Protein AF-A0A9W6JET3-F1 (afdb_monomer)

Secondary structure (DSSP, 8-state):
---PPP--PPPPHHHHHHHHHHHHT-TTS---HHHHHHHHHTTSEEEETTEEEE-HHHHHHHHHHS------

Nearest PDB structures (foldseek):
  6ozw-assembly1_A  TM=8.466E-01  e=1.491E+00  Streptococcus mutans UA159
  9jm0-assembly1_L  TM=5.800E-01  e=9.954E-01  Escherichia coli
  7v9x-assembly1_C  TM=6.243E-01  e=1.139E+00  Escherichia coli
  8dgf-assembly1_D  TM=5.913E-01  e=1.595E+00  Escherichia coli
  6k4y-assembly1_M  TM=4.106E-01  e=1.952E+00  Tequatrovirus T4

Sequence (72 aa):
MQIGAFDDTPLSDHEWDALLAIGVGDETLPLDLASLSRLEERGLIVHRDISYDLTTDGRALYDQRWPSSQAS

Mean predicted aligned error: 7.15 Å

Structure (mmCIF, N/CA/C/O backbone):
data_AF-A0A9W6JET3-F1
#
_entry.id   AF-A0A9W6JET3-F1
#
loop_
_atom_site.group_PDB
_atom_site.id
_atom_site.type_symbol
_atom_site.label_atom_id
_atom_site.label_alt_id
_atom_site.label_comp_id
_atom_site.label_asym_id
_atom_site.label_entity_id
_atom_site.label_seq_id
_atom_site.pdbx_PDB_ins_code
_atom_site.Cartn_x
_atom_site.Cartn_y
_atom_site.Cartn_z
_atom_site.occupancy
_atom_site.B_iso_or_equiv
_atom_site.auth_seq_id
_atom_site.auth_comp_id
_atom_site.auth_asym_id
_atom_site.auth_atom_id
_atom_site.pdbx_PDB_model_num
ATOM 1 N N . MET A 1 1 ? -1.441 14.228 23.917 1.00 43.88 1 MET A N 1
ATOM 2 C CA . MET A 1 1 ? -1.956 13.312 22.883 1.00 43.88 1 MET A CA 1
ATOM 3 C C . MET A 1 1 ? -1.473 13.850 21.553 1.00 43.88 1 MET A C 1
ATOM 5 O O . MET A 1 1 ? -1.905 14.927 21.167 1.00 43.88 1 MET A O 1
ATOM 9 N N . GLN A 1 2 ? -0.478 13.209 20.949 1.00 48.22 2 GLN A N 1
ATOM 10 C CA . GLN A 1 2 ? 0.052 13.634 19.658 1.00 48.22 2 GLN A CA 1
ATOM 11 C C . GLN A 1 2 ? -0.811 12.966 18.591 1.00 48.22 2 GLN A C 1
ATOM 13 O O . GLN A 1 2 ? -0.751 11.754 18.420 1.00 48.22 2 GLN A O 1
ATOM 18 N N . ILE A 1 3 ? -1.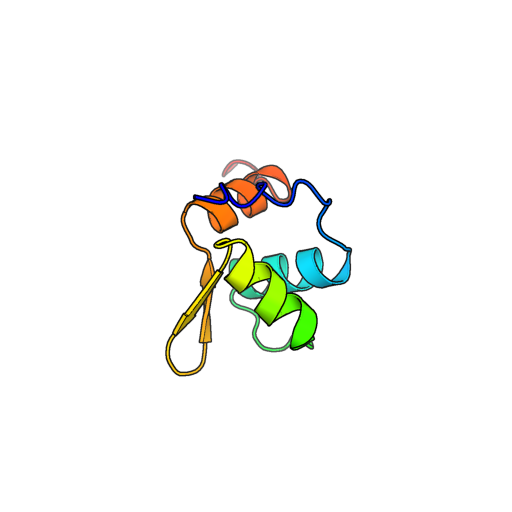683 13.748 17.958 1.00 49.81 3 ILE A N 1
ATOM 19 C CA . ILE A 1 3 ? -2.318 13.354 16.704 1.00 49.81 3 ILE A CA 1
ATOM 20 C C . ILE A 1 3 ? -1.180 13.207 15.692 1.00 49.81 3 ILE A C 1
ATOM 22 O O . ILE A 1 3 ? -0.518 14.189 15.359 1.00 49.81 3 ILE A O 1
ATOM 26 N N . GLY A 1 4 ? -0.849 11.969 15.323 1.00 44.44 4 GLY A N 1
ATOM 27 C CA . GLY A 1 4 ? 0.098 11.718 14.244 1.00 44.44 4 GLY A CA 1
ATOM 28 C C . GLY A 1 4 ? -0.420 12.451 13.015 1.00 44.44 4 GLY A C 1
ATOM 29 O O . GLY A 1 4 ? -1.574 12.258 12.635 1.00 44.44 4 GLY A O 1
ATOM 30 N N . ALA A 1 5 ? 0.381 13.364 12.471 1.00 49.66 5 ALA A N 1
ATOM 31 C CA . ALA A 1 5 ? 0.081 13.945 11.178 1.00 49.66 5 ALA A CA 1
ATOM 32 C C . ALA A 1 5 ? -0.072 12.775 10.203 1.00 49.66 5 ALA A C 1
ATOM 34 O O . ALA A 1 5 ? 0.808 11.916 10.148 1.00 49.66 5 ALA A O 1
ATOM 35 N N . PHE A 1 6 ? -1.199 12.706 9.494 1.00 51.94 6 PHE A N 1
ATOM 36 C CA . PHE A 1 6 ? -1.270 11.863 8.312 1.00 51.94 6 PHE A CA 1
ATOM 37 C C . PHE A 1 6 ? -0.114 12.306 7.422 1.00 51.94 6 PHE A C 1
ATOM 39 O O . PHE A 1 6 ? 0.006 13.490 7.102 1.00 51.94 6 PHE A O 1
ATOM 46 N N . ASP A 1 7 ? 0.806 11.388 7.149 1.00 60.25 7 ASP A N 1
ATOM 47 C CA . ASP A 1 7 ? 1.963 11.685 6.328 1.00 60.25 7 ASP A CA 1
ATOM 48 C C . ASP A 1 7 ? 1.451 11.858 4.888 1.00 60.25 7 ASP A C 1
ATOM 50 O O . ASP A 1 7 ? 1.240 10.895 4.146 1.00 60.25 7 ASP A O 1
ATOM 54 N N . ASP A 1 8 ? 1.155 13.111 4.534 1.00 67.25 8 ASP A N 1
ATOM 55 C CA . ASP A 1 8 ? 0.734 13.559 3.199 1.00 67.25 8 ASP A CA 1
ATOM 56 C C . ASP A 1 8 ? 1.893 13.503 2.187 1.00 67.25 8 ASP A C 1
ATOM 58 O O . ASP A 1 8 ? 1.778 13.997 1.063 1.00 67.25 8 ASP A O 1
ATOM 62 N N . THR A 1 9 ? 3.034 12.907 2.554 1.00 79.50 9 THR A N 1
ATOM 63 C CA . THR A 1 9 ? 4.142 12.725 1.623 1.00 79.50 9 THR A CA 1
ATOM 64 C C . THR A 1 9 ? 3.666 11.873 0.443 1.00 79.50 9 THR A C 1
ATOM 66 O O . THR A 1 9 ? 3.114 10.778 0.635 1.00 79.50 9 THR A O 1
ATOM 69 N N . PRO A 1 10 ? 3.857 12.346 -0.800 1.00 87.88 10 PRO A N 1
ATOM 70 C CA . PRO A 1 10 ? 3.551 11.555 -1.979 1.00 87.88 10 PRO A CA 1
ATOM 71 C C . PRO A 1 10 ? 4.287 10.214 -1.941 1.00 87.88 10 PRO A C 1
ATOM 73 O O . PRO A 1 10 ? 5.436 10.147 -1.511 1.00 87.88 10 PRO A O 1
ATOM 76 N N . LEU A 1 11 ? 3.625 9.157 -2.410 1.00 90.31 11 LEU A N 1
ATOM 77 C CA . LEU A 1 11 ? 4.283 7.876 -2.661 1.00 90.31 11 LEU A CA 1
ATOM 78 C C . LEU A 1 11 ? 5.408 8.063 -3.687 1.00 90.31 11 LEU A C 1
ATOM 80 O O . LEU A 1 11 ? 5.212 8.707 -4.723 1.00 90.31 11 LEU A O 1
ATOM 84 N N . SER A 1 12 ? 6.561 7.481 -3.392 1.00 91.88 12 SER A N 1
ATOM 85 C CA . SER A 1 12 ? 7.683 7.317 -4.312 1.00 91.88 12 SER A CA 1
ATOM 86 C C . SER A 1 12 ? 7.367 6.296 -5.408 1.00 91.88 12 SER A C 1
ATOM 88 O O . SER A 1 12 ? 6.434 5.502 -5.285 1.00 91.88 12 SER A O 1
ATOM 90 N N . ASP A 1 13 ? 8.165 6.289 -6.478 1.00 90.69 13 ASP A N 1
ATOM 91 C CA . ASP A 1 13 ? 7.987 5.345 -7.590 1.00 90.69 13 ASP A CA 1
ATOM 92 C C . ASP A 1 13 ? 8.083 3.880 -7.128 1.00 90.69 13 ASP A C 1
ATOM 94 O O . ASP A 1 13 ? 7.266 3.060 -7.532 1.00 90.69 13 ASP A O 1
ATOM 98 N N . HIS A 1 14 ? 8.990 3.566 -6.196 1.00 91.06 14 HIS A N 1
ATOM 99 C CA . HIS A 1 14 ? 9.120 2.217 -5.632 1.00 91.06 14 HIS A CA 1
ATOM 100 C C . HIS A 1 14 ? 7.901 1.783 -4.806 1.00 91.06 14 HIS A C 1
ATOM 102 O O . HIS A 1 14 ? 7.484 0.629 -4.878 1.00 91.06 14 HIS A O 1
ATOM 108 N N . GLU A 1 15 ? 7.296 2.699 -4.044 1.00 92.69 15 GLU A N 1
ATOM 109 C CA . GLU A 1 15 ? 6.064 2.400 -3.306 1.00 92.69 15 GLU A CA 1
ATOM 110 C C . GLU A 1 15 ? 4.874 2.234 -4.263 1.00 92.69 15 GLU A C 1
ATOM 112 O O . GLU A 1 15 ? 4.004 1.399 -4.02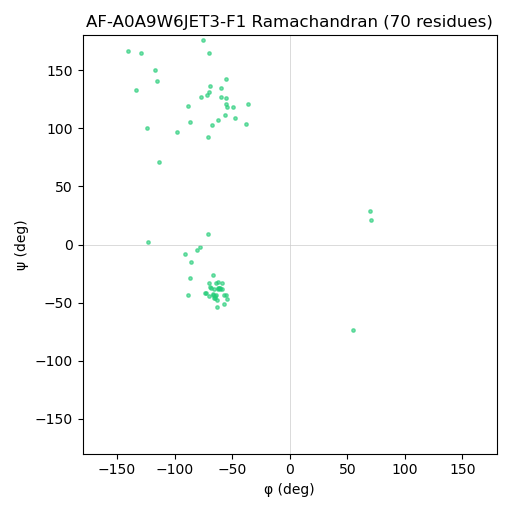1 1.00 92.69 15 GLU A O 1
ATOM 117 N N . TRP A 1 16 ? 4.842 2.971 -5.380 1.00 92.50 16 TRP A N 1
ATOM 118 C CA . TRP A 1 16 ? 3.854 2.737 -6.433 1.00 92.50 16 TRP A CA 1
ATOM 119 C C . TRP A 1 16 ? 4.036 1.378 -7.104 1.00 92.50 16 TRP A C 1
ATOM 121 O O . TRP A 1 16 ? 3.054 0.657 -7.255 1.00 92.50 16 TRP A O 1
ATOM 131 N N . ASP A 1 17 ? 5.260 1.001 -7.466 1.00 90.69 17 ASP A N 1
ATOM 132 C CA . ASP A 1 17 ? 5.543 -0.308 -8.062 1.00 90.69 17 ASP A CA 1
ATOM 133 C C . ASP A 1 17 ? 5.157 -1.449 -7.111 1.00 90.69 17 ASP A C 1
ATOM 135 O O . ASP A 1 17 ? 4.576 -2.447 -7.540 1.00 90.69 17 ASP A O 1
ATOM 139 N N . ALA A 1 18 ? 5.391 -1.276 -5.807 1.00 91.56 18 ALA A N 1
ATOM 140 C CA . ALA A 1 18 ? 4.971 -2.244 -4.803 1.00 91.56 18 ALA A CA 1
ATOM 141 C C . ALA A 1 18 ? 3.445 -2.338 -4.669 1.00 91.56 18 ALA A C 1
ATOM 143 O O . ALA A 1 18 ? 2.892 -3.438 -4.634 1.00 91.56 18 ALA A O 1
ATOM 144 N N . LEU A 1 19 ? 2.747 -1.199 -4.654 1.00 91.69 19 LEU A N 1
ATOM 145 C CA . LEU A 1 19 ? 1.284 -1.170 -4.633 1.00 91.69 19 LEU A CA 1
ATOM 146 C C . LEU A 1 19 ? 0.689 -1.823 -5.893 1.00 91.69 19 LEU A C 1
ATOM 148 O O . LEU A 1 19 ? -0.326 -2.513 -5.802 1.00 91.69 19 LEU A O 1
ATOM 152 N N . LEU A 1 20 ? 1.330 -1.633 -7.052 1.00 90.88 20 LEU A N 1
ATOM 153 C CA . LEU A 1 20 ? 0.949 -2.275 -8.309 1.00 90.88 20 LEU A CA 1
ATOM 154 C C . LEU A 1 20 ? 1.095 -3.792 -8.217 1.00 90.88 20 LEU A C 1
ATOM 156 O O . LEU A 1 20 ? 0.126 -4.497 -8.480 1.00 90.88 20 LEU A O 1
ATOM 160 N N . ALA A 1 21 ? 2.276 -4.275 -7.826 1.00 90.69 21 ALA A N 1
ATOM 161 C CA . ALA A 1 21 ? 2.583 -5.698 -7.702 1.00 90.69 21 ALA A CA 1
ATOM 162 C C . ALA A 1 21 ? 1.576 -6.426 -6.806 1.00 90.69 21 ALA A C 1
ATOM 164 O O . ALA A 1 21 ? 1.017 -7.450 -7.194 1.00 90.69 21 ALA A O 1
ATOM 165 N N . ILE A 1 22 ? 1.276 -5.838 -5.645 1.00 91.19 22 ILE A N 1
ATOM 166 C CA . ILE A 1 22 ? 0.283 -6.364 -4.706 1.00 91.19 2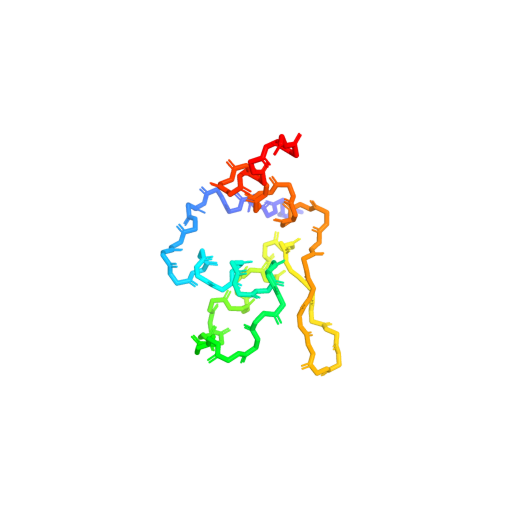2 ILE A CA 1
ATOM 167 C C . ILE A 1 22 ? -1.121 -6.322 -5.325 1.00 91.19 22 ILE A C 1
ATOM 169 O O . ILE A 1 22 ? -1.863 -7.297 -5.244 1.00 91.19 22 ILE A O 1
ATOM 173 N N . GLY A 1 23 ? -1.488 -5.219 -5.985 1.00 89.75 23 GLY A N 1
ATOM 174 C CA . GLY A 1 23 ? -2.803 -5.054 -6.610 1.00 89.75 23 GLY A CA 1
ATOM 175 C C . GLY A 1 23 ? -3.092 -6.033 -7.751 1.00 89.75 23 GLY A C 1
ATOM 176 O O . GLY A 1 23 ? -4.241 -6.448 -7.913 1.00 89.75 23 GLY A O 1
ATOM 177 N N . VAL A 1 24 ? -2.071 -6.433 -8.516 1.00 88.81 24 VAL A N 1
ATOM 178 C CA . VAL A 1 24 ? -2.198 -7.443 -9.583 1.00 88.81 24 VAL A CA 1
ATOM 179 C C . VAL A 1 24 ? -1.921 -8.873 -9.103 1.00 88.81 24 VAL A C 1
ATOM 181 O O . VAL A 1 24 ? -2.158 -9.814 -9.859 1.00 88.81 24 VAL A O 1
ATOM 184 N N . GLY A 1 25 ? -1.451 -9.045 -7.863 1.00 83.94 25 GLY A N 1
ATOM 185 C CA . GLY A 1 25 ? -1.060 -10.340 -7.302 1.00 83.94 25 GLY A CA 1
ATOM 186 C C . GLY A 1 25 ? 0.210 -10.926 -7.928 1.00 83.94 25 GLY A C 1
ATOM 187 O O . GLY A 1 25 ? 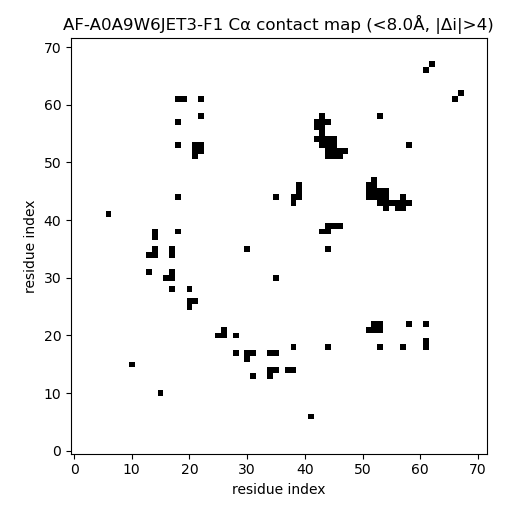0.335 -12.145 -8.018 1.00 83.94 25 GLY A O 1
ATOM 188 N N . ASP A 1 26 ? 1.125 -10.078 -8.406 1.00 80.06 26 ASP A N 1
ATOM 189 C CA . ASP A 1 26 ? 2.393 -10.499 -9.006 1.00 80.06 26 ASP A CA 1
ATOM 190 C C . ASP A 1 26 ? 3.532 -10.407 -7.983 1.00 80.06 26 ASP A C 1
ATOM 192 O O . ASP A 1 26 ? 4.142 -9.360 -7.769 1.00 80.06 26 ASP A O 1
ATOM 196 N N . GLU A 1 27 ? 3.827 -11.546 -7.361 1.00 69.44 27 GLU A N 1
ATOM 197 C CA . GLU A 1 27 ? 4.896 -11.708 -6.369 1.00 69.44 27 GLU A CA 1
ATOM 198 C C . GLU A 1 27 ? 6.298 -11.808 -7.004 1.00 69.44 27 GLU A C 1
ATOM 200 O O . GLU A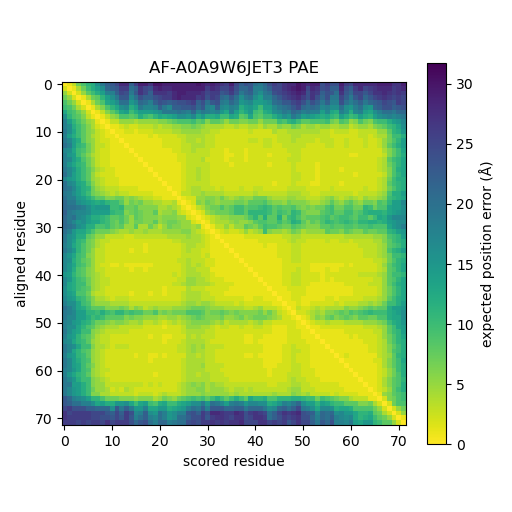 1 27 ? 7.296 -11.942 -6.295 1.00 69.44 27 GLU A O 1
ATOM 205 N N . THR A 1 28 ? 6.402 -11.778 -8.339 1.00 70.06 28 THR A N 1
ATOM 206 C CA . THR A 1 28 ? 7.687 -11.888 -9.050 1.00 70.06 28 THR A CA 1
ATOM 207 C C . THR A 1 28 ? 8.405 -10.551 -9.197 1.00 70.06 28 THR A C 1
ATOM 209 O O . THR A 1 28 ? 9.605 -10.521 -9.489 1.00 70.06 28 THR A O 1
ATOM 212 N N . LEU A 1 29 ? 7.698 -9.442 -8.967 1.00 67.94 29 LEU A N 1
ATOM 213 C CA . LEU A 1 29 ? 8.295 -8.116 -8.959 1.00 67.94 29 LEU A CA 1
ATOM 214 C C . LEU A 1 29 ? 9.190 -7.966 -7.717 1.00 67.94 29 LEU A C 1
ATOM 216 O O . LEU A 1 29 ? 8.770 -8.305 -6.612 1.00 67.94 29 LEU A O 1
ATOM 220 N N . PRO A 1 30 ? 10.435 -7.482 -7.858 1.00 70.19 30 PRO A N 1
ATOM 221 C CA . PRO A 1 30 ? 11.312 -7.277 -6.715 1.00 70.19 30 PRO A CA 1
ATOM 222 C C . PRO A 1 30 ? 10.755 -6.155 -5.831 1.00 70.19 30 PRO A C 1
ATOM 224 O O . PRO A 1 30 ? 10.879 -4.975 -6.155 1.00 70.19 30 PRO A O 1
ATOM 227 N N . LEU A 1 31 ? 10.141 -6.538 -4.712 1.00 79.88 31 LEU A N 1
ATOM 228 C CA . LEU A 1 31 ? 9.589 -5.613 -3.727 1.00 79.88 31 LEU A CA 1
ATOM 229 C C . LEU A 1 31 ? 10.651 -5.240 -2.700 1.00 79.88 31 LEU A C 1
ATOM 231 O O . LEU A 1 31 ? 11.180 -6.090 -1.983 1.00 79.88 31 LEU A O 1
ATOM 235 N N . ASP A 1 32 ? 10.957 -3.950 -2.628 1.00 86.75 32 ASP A N 1
ATOM 236 C CA . ASP A 1 32 ? 11.829 -3.411 -1.596 1.00 86.75 32 ASP A CA 1
ATOM 237 C C . ASP A 1 32 ? 11.114 -3.403 -0.233 1.00 86.75 32 ASP A C 1
ATOM 239 O O . ASP A 1 32 ? 10.001 -2.887 -0.092 1.00 86.75 32 ASP A O 1
ATOM 243 N N . LEU A 1 33 ? 11.768 -3.963 0.791 1.00 88.31 33 LEU A N 1
ATOM 244 C CA . LEU A 1 33 ? 11.190 -4.096 2.133 1.00 88.31 33 LEU A CA 1
ATOM 245 C C . LEU A 1 33 ? 10.877 -2.741 2.778 1.00 88.31 33 LEU A C 1
ATOM 247 O O . LEU A 1 33 ? 9.903 -2.645 3.519 1.00 88.31 33 LEU A O 1
ATOM 251 N N . ALA A 1 34 ? 11.658 -1.691 2.499 1.00 91.19 34 ALA A N 1
ATOM 252 C CA . ALA A 1 34 ? 11.383 -0.373 3.065 1.00 91.19 34 ALA A CA 1
ATOM 253 C C . ALA A 1 34 ? 10.104 0.234 2.469 1.00 91.19 34 ALA A C 1
ATOM 255 O O . ALA A 1 34 ? 9.322 0.850 3.194 1.00 91.19 34 ALA A O 1
ATOM 256 N N . SER A 1 35 ? 9.857 0.001 1.178 1.00 91.62 35 SER A N 1
ATOM 257 C CA . SER A 1 35 ? 8.613 0.399 0.507 1.00 91.62 35 SER A CA 1
ATOM 258 C C . SER A 1 35 ? 7.402 -0.342 1.085 1.00 91.62 35 SER A C 1
ATOM 260 O O . SER A 1 35 ? 6.387 0.282 1.384 1.00 91.62 35 SER A O 1
ATOM 262 N N . LEU A 1 36 ? 7.523 -1.652 1.330 1.00 91.94 36 LEU A N 1
ATOM 263 C CA . LEU A 1 36 ? 6.468 -2.449 1.969 1.00 91.94 36 LEU A CA 1
ATOM 264 C C . LEU A 1 36 ? 6.168 -1.980 3.398 1.00 91.94 36 LEU A C 1
ATOM 266 O O . LEU A 1 36 ? 5.007 -1.742 3.727 1.00 91.94 36 LEU A O 1
ATOM 270 N N . SER A 1 37 ? 7.200 -1.778 4.223 1.00 92.25 37 SER A N 1
ATOM 271 C CA . SER A 1 37 ? 7.036 -1.244 5.580 1.00 92.25 37 SER A CA 1
ATOM 272 C C . SER A 1 37 ? 6.335 0.109 5.580 1.00 92.25 37 SER A C 1
ATOM 274 O O . SER A 1 37 ? 5.413 0.313 6.361 1.00 92.25 37 SER A O 1
ATOM 276 N N . ARG A 1 38 ? 6.702 1.022 4.674 1.00 92.06 38 ARG A N 1
ATOM 277 C CA . ARG A 1 38 ? 6.038 2.328 4.589 1.00 92.06 38 ARG A CA 1
ATOM 278 C C . ARG A 1 38 ? 4.588 2.240 4.139 1.00 92.06 38 ARG A C 1
ATOM 280 O O . ARG A 1 38 ? 3.738 2.929 4.696 1.00 92.06 38 ARG A O 1
ATOM 287 N N . LEU A 1 39 ? 4.281 1.409 3.148 1.00 93.06 39 LEU A N 1
ATOM 288 C CA . LEU A 1 39 ? 2.901 1.195 2.715 1.00 93.06 39 LEU A CA 1
ATOM 289 C C . LEU A 1 39 ? 2.034 0.618 3.846 1.00 93.06 39 LEU A C 1
ATOM 291 O O . LEU A 1 39 ? 0.875 1.012 3.987 1.00 93.06 39 LEU A O 1
ATOM 295 N N . GLU A 1 40 ? 2.593 -0.276 4.664 1.00 93.44 40 GLU A N 1
ATOM 296 C CA . GLU A 1 40 ? 1.926 -0.844 5.839 1.00 93.44 40 GLU A CA 1
ATOM 297 C C . GLU A 1 40 ? 1.755 0.194 6.962 1.00 93.44 40 GLU A C 1
ATOM 299 O O . GLU A 1 40 ? 0.658 0.337 7.498 1.00 93.44 40 GLU A O 1
ATOM 304 N N . GLU A 1 41 ? 2.783 0.996 7.261 1.00 92.94 41 GLU A N 1
ATOM 305 C CA . GLU A 1 41 ? 2.719 2.110 8.225 1.00 92.94 41 GLU A CA 1
ATOM 306 C C . GLU A 1 41 ? 1.658 3.154 7.846 1.00 92.94 41 GLU A C 1
ATOM 308 O O . GLU A 1 41 ? 1.012 3.741 8.717 1.00 92.94 41 GLU A O 1
ATOM 313 N N . ARG A 1 42 ? 1.443 3.364 6.542 1.00 91.88 42 ARG A N 1
ATOM 314 C CA . ARG A 1 42 ? 0.387 4.233 6.002 1.00 91.88 42 ARG A CA 1
ATOM 315 C C . ARG A 1 42 ? -0.990 3.568 5.958 1.00 91.88 42 ARG A C 1
ATOM 317 O O . ARG A 1 42 ? -1.957 4.226 5.585 1.00 91.88 42 ARG A O 1
ATOM 324 N N . GLY A 1 43 ? -1.091 2.287 6.309 1.00 93.56 43 GLY A N 1
ATOM 325 C CA . GLY A 1 43 ? -2.339 1.528 6.296 1.00 93.56 43 GLY A CA 1
ATOM 326 C C . GLY A 1 43 ? -2.873 1.228 4.895 1.00 93.56 43 GLY A C 1
ATOM 327 O O . GLY A 1 43 ? -4.065 0.968 4.752 1.00 93.56 43 GLY A O 1
ATOM 328 N N . LEU A 1 44 ? -2.029 1.273 3.859 1.00 94.50 44 LEU A N 1
ATOM 329 C CA . LEU A 1 44 ? -2.418 0.998 2.469 1.00 94.50 44 LEU A CA 1
ATOM 330 C C . LEU A 1 44 ? -2.355 -0.497 2.139 1.00 94.50 44 LEU A C 1
ATOM 332 O O . LEU A 1 44 ? -3.119 -0.989 1.311 1.00 94.50 44 LEU A O 1
ATOM 336 N N . ILE A 1 45 ? -1.472 -1.236 2.803 1.00 95.06 45 ILE A N 1
ATOM 337 C CA . ILE A 1 45 ? -1.369 -2.691 2.671 1.00 95.06 45 ILE A CA 1
ATOM 338 C C . ILE A 1 45 ? -1.385 -3.346 4.048 1.00 95.06 45 ILE A C 1
ATOM 340 O O . ILE A 1 45 ? -1.188 -2.682 5.066 1.00 95.06 45 ILE A O 1
ATOM 344 N N . VAL A 1 46 ? -1.617 -4.652 4.076 1.00 94.81 46 VAL A N 1
ATOM 345 C CA . VAL A 1 46 ? -1.505 -5.474 5.279 1.00 94.81 46 VAL A CA 1
ATOM 346 C C . VAL A 1 46 ? -0.722 -6.738 4.965 1.00 94.81 46 VAL A C 1
ATOM 348 O O . VAL A 1 46 ? -0.995 -7.411 3.970 1.00 94.81 46 VAL A O 1
ATOM 351 N N . HIS A 1 47 ? 0.241 -7.074 5.821 1.00 90.88 47 HIS A N 1
ATOM 352 C CA . HIS A 1 47 ? 0.951 -8.340 5.719 1.00 90.88 47 HIS A CA 1
ATOM 353 C C . HIS A 1 47 ? 0.096 -9.497 6.265 1.00 90.88 47 HIS A C 1
ATOM 355 O O . HIS A 1 47 ? -0.392 -9.461 7.400 1.00 90.88 47 HIS A O 1
ATOM 361 N N . ARG A 1 48 ? -0.083 -10.549 5.461 1.00 86.50 48 ARG A N 1
ATOM 362 C CA . ARG A 1 48 ? -0.776 -11.793 5.809 1.00 86.50 48 ARG A CA 1
ATOM 363 C C . ARG A 1 48 ? 0.122 -13.001 5.589 1.00 86.50 48 ARG A C 1
ATOM 365 O O . ARG A 1 48 ? 0.203 -13.516 4.477 1.00 86.50 48 ARG A O 1
ATOM 372 N N . ASP A 1 49 ? 0.693 -13.488 6.687 1.00 83.56 49 ASP A N 1
ATOM 373 C CA . ASP A 1 49 ? 1.509 -14.708 6.801 1.00 83.56 49 ASP A CA 1
ATOM 374 C C . ASP A 1 49 ? 2.714 -14.752 5.840 1.00 83.56 49 ASP A C 1
ATOM 376 O O . ASP A 1 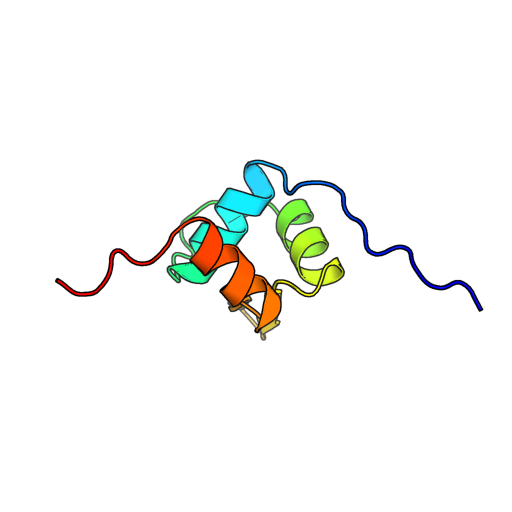49 ? 3.845 -14.532 6.267 1.00 83.56 49 ASP A O 1
ATOM 380 N N . ILE A 1 50 ? 2.466 -14.981 4.548 1.00 81.12 50 ILE A N 1
ATOM 381 C CA . ILE A 1 50 ? 3.463 -15.056 3.470 1.00 81.12 50 ILE A CA 1
ATOM 382 C C . ILE A 1 50 ? 3.217 -14.070 2.315 1.00 81.12 50 ILE A C 1
ATOM 384 O O . ILE A 1 50 ? 3.941 -14.109 1.328 1.00 81.12 50 ILE A O 1
ATOM 388 N N . SER A 1 51 ? 2.185 -13.231 2.401 1.00 86.69 51 SER A N 1
ATOM 389 C CA . SER A 1 51 ? 1.710 -12.380 1.301 1.00 86.69 51 SER A CA 1
ATOM 390 C C . SER A 1 51 ? 1.293 -11.000 1.800 1.00 86.69 51 SER A C 1
ATOM 392 O O . SER A 1 51 ? 1.109 -10.796 3.000 1.00 86.69 51 SER A O 1
ATOM 394 N N . TYR A 1 52 ? 1.115 -10.051 0.886 1.00 90.44 52 TYR A N 1
ATOM 395 C CA . TYR A 1 52 ? 0.547 -8.741 1.190 1.00 90.44 52 TYR A CA 1
ATOM 396 C C . TYR A 1 52 ? -0.783 -8.570 0.464 1.00 90.44 52 TYR A C 1
ATOM 398 O O . TYR A 1 52 ? -0.903 -8.944 -0.698 1.00 90.44 52 TYR A O 1
ATOM 406 N N . ASP A 1 53 ? -1.752 -7.957 1.139 1.00 92.38 53 ASP A N 1
ATOM 407 C CA . ASP A 1 53 ? -3.035 -7.561 0.557 1.00 92.38 53 ASP A CA 1
ATOM 408 C C . ASP A 1 53 ? -3.190 -6.037 0.596 1.00 92.38 53 ASP A C 1
ATOM 410 O O . ASP A 1 53 ? -2.728 -5.378 1.532 1.00 92.38 53 ASP A O 1
ATOM 414 N N . LEU A 1 54 ? -3.918 -5.473 -0.372 1.00 93.31 54 LEU A N 1
ATOM 415 C CA . LEU A 1 54 ? -4.378 -4.084 -0.294 1.00 93.31 54 LEU A CA 1
ATOM 416 C C . LEU A 1 54 ? -5.448 -3.936 0.799 1.00 93.31 54 LEU A C 1
ATOM 418 O O . LEU A 1 54 ? -6.396 -4.723 0.875 1.00 93.31 54 LEU A O 1
ATOM 422 N N . THR A 1 55 ? -5.351 -2.883 1.608 1.00 95.44 55 THR A N 1
ATOM 423 C CA . THR A 1 55 ? -6.468 -2.446 2.458 1.00 95.44 55 THR A CA 1
ATOM 424 C C . THR A 1 55 ? -7.531 -1.733 1.618 1.00 95.44 55 THR A C 1
ATOM 426 O O . THR A 1 55 ? -7.348 -1.496 0.423 1.00 95.44 55 THR A O 1
ATOM 429 N N . THR A 1 56 ? -8.650 -1.338 2.235 1.00 93.88 56 THR A N 1
ATOM 430 C CA . THR A 1 56 ? -9.662 -0.500 1.570 1.00 93.88 56 THR A CA 1
ATOM 431 C C . THR A 1 56 ? -9.058 0.796 1.018 1.00 93.88 56 THR A C 1
ATOM 433 O O . THR A 1 56 ? -9.344 1.164 -0.121 1.00 93.88 56 THR A O 1
ATOM 436 N N . ASP A 1 57 ? -8.190 1.456 1.789 1.00 93.00 57 ASP A N 1
ATOM 437 C CA . ASP A 1 57 ? -7.573 2.726 1.396 1.00 93.00 57 ASP A CA 1
ATOM 438 C C . ASP A 1 57 ? -6.508 2.518 0.314 1.00 93.00 57 ASP A C 1
ATOM 440 O O . ASP A 1 57 ? -6.486 3.244 -0.682 1.00 93.00 57 ASP A O 1
ATOM 444 N N . GLY A 1 58 ? -5.679 1.475 0.441 1.00 93.81 58 GLY A N 1
ATOM 445 C CA . GLY A 1 58 ? -4.723 1.106 -0.605 1.00 93.81 58 GLY A CA 1
ATOM 446 C C . GLY A 1 58 ? -5.402 0.722 -1.910 1.00 93.81 58 GLY A C 1
ATOM 447 O O . GLY A 1 58 ? -4.940 1.117 -2.977 1.00 93.81 58 GLY A O 1
ATOM 448 N N . ARG A 1 59 ? -6.543 0.028 -1.838 1.00 93.50 59 ARG A N 1
ATOM 449 C CA . ARG A 1 59 ? -7.358 -0.304 -3.009 1.00 93.50 59 ARG A CA 1
ATOM 450 C C . ARG A 1 59 ? -7.936 0.942 -3.668 1.00 93.50 59 ARG A C 1
ATOM 452 O O . ARG A 1 59 ? -7.827 1.080 -4.881 1.00 93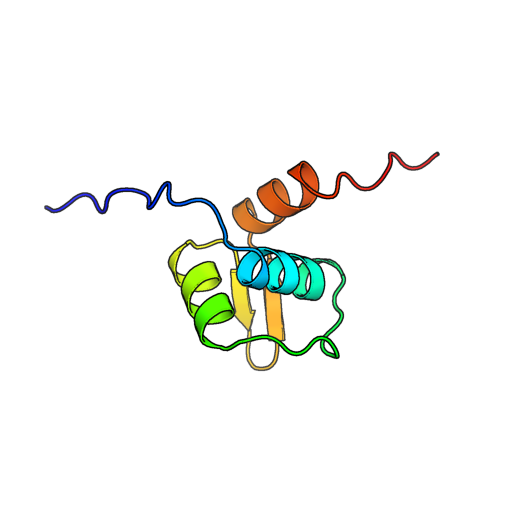.50 59 ARG A O 1
ATOM 459 N N . ALA A 1 60 ? -8.494 1.866 -2.888 1.00 92.06 60 ALA A N 1
ATOM 460 C CA . ALA A 1 60 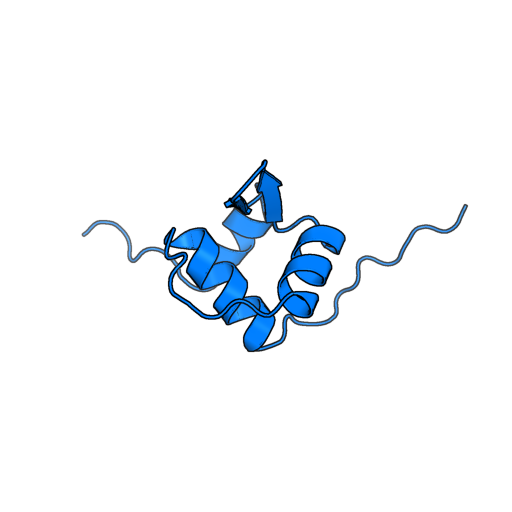? -9.001 3.128 -3.418 1.00 92.06 60 ALA A CA 1
ATOM 461 C C . ALA A 1 60 ? -7.893 3.951 -4.093 1.00 92.06 60 ALA A C 1
ATOM 463 O O . ALA A 1 60 ? -8.134 4.596 -5.113 1.00 92.06 60 ALA A O 1
ATOM 464 N N . LEU A 1 61 ? -6.680 3.941 -3.540 1.00 91.75 61 LEU A N 1
ATOM 465 C CA . LEU A 1 61 ? -5.532 4.646 -4.104 1.00 91.75 61 LEU A CA 1
ATOM 466 C C . LEU A 1 61 ? -4.992 3.968 -5.372 1.00 91.75 61 LEU A C 1
ATOM 468 O O . LEU A 1 61 ? -4.696 4.646 -6.356 1.00 91.75 61 LEU A O 1
ATOM 472 N N . TYR A 1 62 ? -4.923 2.638 -5.368 1.00 91.69 62 TYR A N 1
ATOM 473 C CA . TYR A 1 62 ? -4.598 1.825 -6.537 1.00 91.69 62 TYR A CA 1
ATOM 474 C C . TYR A 1 62 ? -5.577 2.105 -7.688 1.00 91.69 62 TYR A C 1
ATOM 476 O O . TYR A 1 62 ? -5.143 2.467 -8.780 1.00 91.69 62 TYR A O 1
ATOM 484 N N . ASP A 1 63 ? -6.888 2.041 -7.433 1.00 91.00 63 ASP A N 1
ATOM 485 C CA . ASP A 1 63 ? -7.929 2.246 -8.450 1.00 91.00 63 ASP A CA 1
ATOM 486 C C . ASP A 1 63 ? -7.964 3.695 -8.981 1.00 91.00 63 ASP A C 1
ATOM 488 O O . ASP A 1 63 ? -8.368 3.928 -10.118 1.00 91.00 63 ASP A O 1
ATOM 492 N N . GLN A 1 64 ? -7.517 4.687 -8.200 1.00 90.19 64 GLN A N 1
ATOM 493 C CA . GLN A 1 64 ? -7.357 6.068 -8.680 1.00 90.19 64 GLN A CA 1
ATOM 494 C C . GLN A 1 64 ? -6.233 6.206 -9.713 1.00 90.19 64 GLN A C 1
ATOM 496 O O . GLN A 1 64 ? -6.351 7.001 -10.646 1.00 90.19 64 GLN A O 1
ATOM 501 N N . ARG A 1 65 ? -5.132 5.464 -9.536 1.00 89.38 65 ARG A N 1
ATOM 502 C CA . ARG A 1 65 ? -3.943 5.550 -10.396 1.00 89.38 65 ARG A CA 1
ATOM 503 C C . ARG A 1 65 ? -4.018 4.616 -11.596 1.00 89.38 65 ARG A C 1
ATOM 505 O O . ARG A 1 65 ? -3.685 5.026 -12.706 1.00 89.38 65 ARG A O 1
ATOM 512 N N . TRP A 1 66 ? -4.461 3.386 -11.370 1.00 88.31 66 TRP A N 1
ATOM 513 C CA . TRP A 1 66 ? -4.757 2.398 -12.400 1.00 88.31 66 TRP A CA 1
ATOM 514 C C . TRP A 1 66 ? -6.253 2.134 -12.387 1.00 88.31 66 TRP A C 1
ATOM 516 O O . TRP A 1 66 ? -6.681 1.058 -11.960 1.00 88.31 66 TRP A O 1
ATOM 526 N N . PRO A 1 67 ? -7.071 3.102 -12.843 1.00 78.31 67 PRO A N 1
ATOM 527 C CA . PRO A 1 67 ? -8.473 2.829 -13.055 1.00 78.31 67 PRO A CA 1
ATOM 528 C C . PRO A 1 67 ? -8.520 1.647 -14.006 1.00 78.31 67 PRO A C 1
ATOM 530 O O . PRO A 1 67 ? -8.084 1.750 -15.157 1.00 78.31 67 PRO A O 1
ATOM 533 N N . SER A 1 68 ? -8.980 0.506 -13.484 1.00 66.56 68 SER A N 1
ATOM 534 C CA . SER A 1 68 ? -9.321 -0.653 -14.293 1.00 66.56 68 SER A CA 1
ATOM 535 C C . SER A 1 68 ? -10.163 -0.080 -15.413 1.00 66.56 68 SER A C 1
ATOM 537 O O . SER A 1 68 ? -11.237 0.461 -15.137 1.00 66.56 68 SER A O 1
ATOM 539 N N . SER A 1 69 ? -9.616 -0.038 -16.630 1.00 49.16 69 SER A N 1
ATOM 540 C CA . SER A 1 69 ? -10.332 0.530 -17.764 1.00 49.16 69 SER A CA 1
ATOM 541 C C . SER A 1 69 ? -11.697 -0.126 -17.739 1.00 49.16 69 SER A C 1
ATOM 543 O O . SER A 1 69 ? -11.762 -1.355 -17.698 1.00 49.16 69 SER A O 1
ATOM 545 N N . GLN A 1 70 ? -12.737 0.702 -17.579 1.00 44.03 70 GLN A N 1
ATOM 546 C CA . GLN A 1 70 ? -14.121 0.270 -17.461 1.00 44.03 70 GLN A CA 1
ATOM 547 C C . GLN A 1 70 ? -14.317 -0.929 -18.369 1.00 44.03 70 GLN A C 1
ATOM 549 O O . GLN A 1 70 ? -14.045 -0.799 -19.562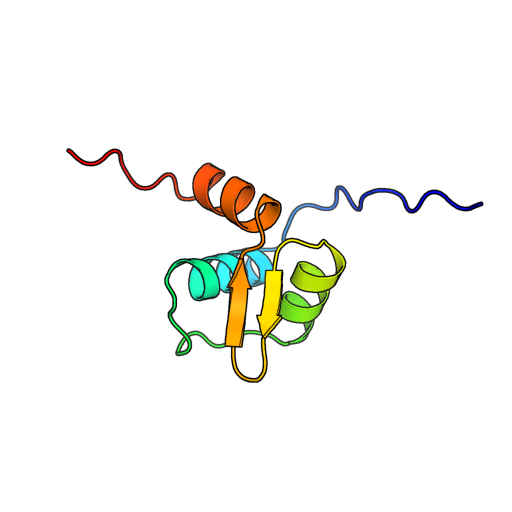 1.00 44.03 70 GLN A O 1
ATOM 554 N N . ALA A 1 71 ? -14.720 -2.062 -17.789 1.00 41.03 71 ALA A N 1
ATOM 555 C CA . ALA A 1 71 ? -15.147 -3.236 -18.529 1.00 41.03 71 ALA A CA 1
ATOM 556 C C . ALA A 1 71 ? -15.940 -2.771 -19.762 1.00 41.03 71 ALA A C 1
ATOM 558 O O . ALA A 1 71 ? -17.051 -2.260 -19.626 1.00 41.03 71 ALA A O 1
ATOM 559 N N . SER A 1 72 ? -15.306 -2.836 -20.930 1.00 38.97 72 SER A N 1
ATOM 560 C CA . SER A 1 72 ? -15.859 -2.490 -22.238 1.00 38.97 72 SER A CA 1
ATOM 561 C C . SER A 1 72 ? -15.512 -3.625 -23.175 1.00 38.97 72 SER A C 1
ATOM 563 O O . SER A 1 72 ? -14.328 -4.034 -23.163 1.00 38.97 72 SER A O 1
#

Organism: NCBI:txid518825

InterPro domains:
  IPR036390 Winged helix DNA-binding domain superfamily [SSF46785] (7-68)

Foldseek 3Di:
DDPPPLPPDDQDPLLLVVLVCQVVVPPPPDRDPVSVVVCVVNVQWDDDPPGIHGDPNVVVVNCVVVVPPPPD

Radius of gyration: 12.9 Å; Cα contacts (8 Å, |Δi|>4): 62; chains: 1; bounding box: 28×29×45 Å

Solvent-accessible surface area (backbone atoms only — not comparable to full-atom values): 4500 Å² total; per-residue (Å²): 134,83,78,76,73,77,78,80,68,76,79,50,72,66,38,48,52,41,52,48,28,44,74,73,68,44,82,83,57,90,68,55,66,69,41,52,51,49,38,39,76,69,52,25,32,44,82,51,102,90,47,62,44,65,31,76,62,27,42,56,53,47,43,70,74,56,54,71,72,70,95,122

pLDDT: mean 81.79, std 16.31, range [38.97, 95.44]